Protein AF-R6U4R0-F1 (afdb_monomer)

Structure (mmCIF, N/CA/C/O backbone):
data_AF-R6U4R0-F1
#
_entry.id   AF-R6U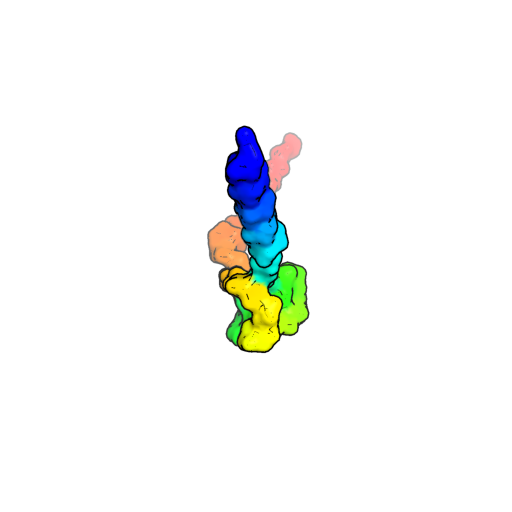4R0-F1
#
loop_
_atom_site.group_PDB
_atom_site.id
_atom_site.type_symbol
_atom_site.label_atom_id
_atom_site.label_alt_id
_atom_site.label_comp_id
_atom_site.label_asym_id
_atom_site.label_entity_id
_atom_site.label_seq_id
_atom_site.pdbx_PDB_ins_code
_atom_site.Cartn_x
_atom_site.Cartn_y
_atom_site.Cartn_z
_atom_site.occupancy
_atom_site.B_iso_or_equiv
_atom_site.auth_seq_id
_atom_site.auth_comp_id
_atom_site.auth_asym_id
_atom_site.auth_atom_id
_atom_site.pdbx_PDB_model_num
ATOM 1 N N . MET A 1 1 ? -39.232 16.934 12.195 1.00 55.62 1 MET A N 1
ATOM 2 C CA . MET A 1 1 ? -37.884 16.774 11.591 1.00 55.62 1 MET A CA 1
ATOM 3 C C . MET A 1 1 ? -36.958 15.781 12.316 1.00 55.62 1 MET A C 1
ATOM 5 O O . MET A 1 1 ? -35.965 15.391 11.723 1.00 55.62 1 MET A O 1
ATOM 9 N N . ARG A 1 2 ? -37.293 15.276 13.520 1.00 59.69 2 ARG A N 1
ATOM 10 C CA . ARG A 1 2 ? -36.472 14.322 14.312 1.00 59.69 2 ARG A CA 1
ATOM 11 C C . ARG A 1 2 ? -35.918 13.102 13.551 1.00 59.69 2 ARG A C 1
ATOM 13 O O . ARG A 1 2 ? -34.825 12.640 13.842 1.00 59.69 2 ARG A O 1
ATOM 20 N N . ASN A 1 3 ? -36.664 12.577 12.578 1.00 71.75 3 ASN A N 1
ATOM 21 C CA . ASN A 1 3 ? -36.259 11.394 11.811 1.00 71.75 3 ASN A CA 1
ATOM 22 C C . ASN A 1 3 ? -35.182 11.715 10.748 1.00 71.75 3 ASN A C 1
ATOM 24 O O . ASN A 1 3 ? -34.316 10.896 10.460 1.00 71.75 3 ASN A O 1
ATOM 28 N N . TYR A 1 4 ? -35.187 12.940 10.212 1.00 72.00 4 TYR A N 1
ATOM 29 C CA . TYR A 1 4 ? -34.206 13.386 9.222 1.00 72.00 4 TYR A CA 1
ATOM 30 C C . TYR A 1 4 ? -32.819 13.574 9.852 1.00 72.00 4 TYR A C 1
ATOM 32 O O . TYR A 1 4 ? -31.838 13.023 9.362 1.00 72.00 4 TYR A O 1
ATOM 40 N N . GLU A 1 5 ? -32.747 14.244 11.004 1.00 82.38 5 GLU A N 1
ATOM 41 C CA . GLU A 1 5 ? -31.488 14.426 11.741 1.00 82.38 5 GLU A CA 1
ATOM 42 C C . GLU A 1 5 ? -30.880 13.100 12.221 1.00 82.38 5 GLU A C 1
ATOM 44 O O . GLU A 1 5 ? -29.662 12.924 12.184 1.00 82.38 5 GLU A O 1
ATOM 49 N N . ASN A 1 6 ? -31.714 12.136 12.626 1.00 86.62 6 ASN A N 1
ATOM 50 C CA . ASN A 1 6 ? -31.242 10.809 13.026 1.00 86.62 6 ASN A CA 1
ATOM 51 C C . ASN A 1 6 ? -30.654 10.023 11.846 1.00 86.62 6 ASN A C 1
ATOM 53 O O . ASN A 1 6 ? -29.636 9.351 12.013 1.00 86.62 6 ASN A O 1
ATOM 57 N N . ARG A 1 7 ? -31.243 10.140 10.647 1.00 80.88 7 ARG A N 1
ATOM 58 C CA . ARG A 1 7 ? -30.676 9.548 9.424 1.00 80.88 7 ARG A CA 1
ATOM 59 C C . ARG A 1 7 ? -29.343 10.196 9.055 1.00 80.88 7 ARG A C 1
ATOM 61 O O . ARG A 1 7 ? -28.403 9.468 8.757 1.00 80.88 7 ARG A O 1
ATOM 68 N N . LEU A 1 8 ? -29.228 11.523 9.148 1.00 80.94 8 LEU A N 1
ATOM 69 C CA . LEU A 1 8 ? -27.963 12.224 8.893 1.00 80.94 8 LEU A CA 1
ATOM 70 C C . LEU A 1 8 ? -26.859 11.788 9.865 1.00 80.94 8 LEU A C 1
ATOM 72 O O . LEU A 1 8 ? -25.759 11.467 9.430 1.00 80.94 8 LEU A O 1
ATOM 76 N N . LYS A 1 9 ? -27.160 11.673 11.165 1.00 83.50 9 LYS A N 1
ATOM 77 C CA . LYS A 1 9 ? -26.198 11.168 12.162 1.00 83.50 9 LYS A CA 1
ATOM 78 C C . LYS A 1 9 ? -25.784 9.714 11.922 1.00 83.50 9 LYS A C 1
ATOM 80 O O . LYS A 1 9 ? -24.640 9.364 12.193 1.00 83.50 9 LYS A O 1
ATOM 85 N N . ALA A 1 10 ? -26.688 8.865 11.433 1.00 81.81 10 ALA A N 1
ATOM 86 C CA . ALA A 1 10 ? -26.364 7.481 11.091 1.00 81.81 10 ALA A CA 1
ATOM 87 C C . ALA A 1 10 ? -25.440 7.398 9.867 1.00 81.81 10 ALA A C 1
ATOM 89 O O . ALA A 1 10 ? -24.462 6.657 9.894 1.00 81.81 10 ALA A O 1
ATOM 90 N N . ILE A 1 11 ? -25.709 8.197 8.832 1.00 73.69 11 ILE A N 1
ATOM 91 C CA . ILE A 1 11 ? -24.859 8.292 7.638 1.00 73.69 11 ILE A CA 1
ATOM 92 C C . ILE A 1 11 ? -23.475 8.830 8.010 1.00 73.69 11 ILE A C 1
ATOM 94 O O . ILE A 1 11 ? -22.476 8.232 7.621 1.00 73.69 11 ILE A O 1
ATOM 98 N N . GLN A 1 12 ? -23.416 9.891 8.821 1.00 72.50 12 GLN A N 1
ATOM 99 C CA . GLN A 1 12 ? -22.162 10.457 9.317 1.00 72.50 12 GLN A CA 1
ATOM 100 C C . GLN A 1 12 ? -21.358 9.416 10.102 1.00 72.50 12 GLN A C 1
ATOM 102 O O . GLN A 1 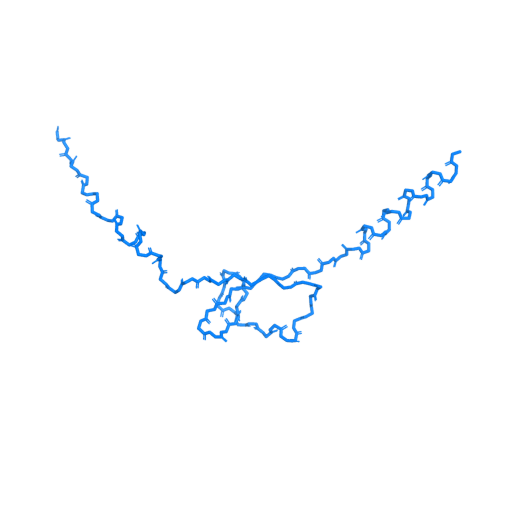12 ? -20.197 9.206 9.799 1.00 72.50 12 GLN A O 1
ATOM 107 N N . ARG A 1 13 ? -21.983 8.663 11.019 1.00 77.81 13 ARG A N 1
ATOM 108 C CA . ARG A 1 13 ? -21.306 7.572 11.741 1.00 77.81 13 ARG A CA 1
ATOM 109 C C . ARG A 1 13 ? -20.774 6.473 10.830 1.00 77.81 13 ARG A C 1
ATOM 111 O O . ARG A 1 13 ? -19.727 5.924 11.131 1.00 77.81 13 ARG A O 1
ATOM 118 N N . ILE A 1 14 ? -21.485 6.120 9.761 1.00 74.75 14 ILE A N 1
ATOM 119 C CA . ILE A 1 14 ? -21.026 5.105 8.801 1.00 74.75 14 ILE A CA 1
ATOM 120 C C . ILE A 1 14 ? -19.850 5.637 7.974 1.00 74.75 14 ILE A C 1
ATOM 122 O O . ILE A 1 14 ? -18.913 4.889 7.710 1.00 74.75 14 ILE A O 1
ATOM 126 N N . ALA A 1 15 ? -19.888 6.909 7.576 1.00 65.44 15 ALA A N 1
ATOM 127 C CA . ALA A 1 15 ? -18.789 7.567 6.876 1.00 65.44 15 ALA A CA 1
A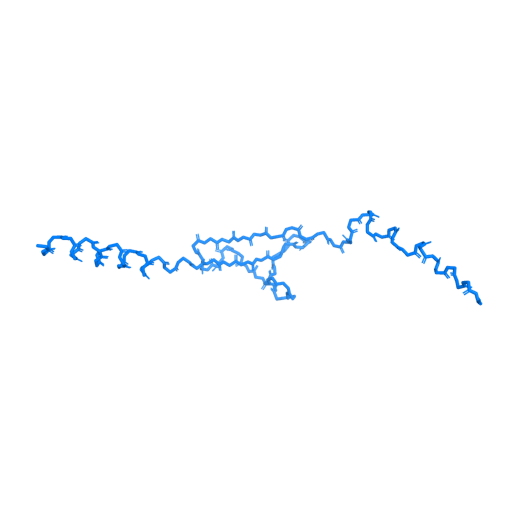TOM 128 C C . ALA A 1 15 ? -17.558 7.727 7.783 1.00 65.44 15 ALA A C 1
ATOM 130 O O . ALA A 1 15 ? -16.461 7.364 7.379 1.00 65.44 15 ALA A O 1
ATOM 131 N N . ASP A 1 16 ? -17.754 8.157 9.029 1.00 64.56 16 ASP A N 1
ATOM 132 C CA . ASP A 1 16 ? -16.701 8.289 10.041 1.00 64.56 16 ASP A CA 1
ATOM 133 C C . ASP A 1 16 ? -16.135 6.921 10.460 1.00 64.56 16 ASP A C 1
ATOM 135 O O . ASP A 1 16 ? -14.950 6.801 10.755 1.00 64.56 16 ASP A O 1
ATOM 139 N N . ALA A 1 17 ? -16.967 5.872 10.469 1.00 69.00 17 ALA A N 1
ATOM 140 C CA . ALA A 1 17 ? -16.538 4.495 10.723 1.00 69.00 17 ALA A CA 1
ATOM 141 C C . ALA A 1 17 ? -15.818 3.864 9.525 1.00 69.00 17 ALA A C 1
ATOM 143 O O . ALA A 1 17 ? -15.109 2.872 9.694 1.00 69.00 17 ALA A O 1
ATOM 144 N N . LYS A 1 18 ? -15.970 4.419 8.317 1.00 67.00 18 LYS A N 1
ATOM 145 C CA . LYS A 1 18 ? -15.170 4.040 7.150 1.00 67.00 18 LYS A CA 1
ATOM 146 C C . LYS A 1 18 ? -13.800 4.714 7.244 1.00 67.00 18 LYS A C 1
ATOM 148 O O . LYS A 1 18 ? -13.436 5.553 6.431 1.00 67.00 18 LYS A O 1
ATOM 153 N N . SER A 1 19 ? -13.004 4.281 8.217 1.00 67.25 19 SER A N 1
ATOM 154 C CA . SER A 1 19 ? -11.565 4.535 8.284 1.00 67.25 19 SER A CA 1
ATOM 155 C C . SER A 1 19 ? -10.821 3.527 7.406 1.00 67.25 19 SER A C 1
ATOM 157 O O . SER A 1 19 ? -9.974 2.789 7.908 1.00 67.25 19 SER A O 1
ATOM 159 N N . ALA A 1 20 ? -11.196 3.419 6.128 1.00 74.94 20 ALA A N 1
ATOM 160 C CA . ALA A 1 20 ? -10.576 2.440 5.246 1.00 74.94 20 ALA A CA 1
ATOM 161 C C . ALA A 1 20 ? -9.076 2.740 5.163 1.00 74.94 20 ALA A C 1
ATOM 163 O O . ALA A 1 20 ? -8.658 3.778 4.643 1.00 74.94 20 ALA A O 1
ATOM 164 N N . LYS A 1 21 ? -8.263 1.855 5.729 1.00 80.31 21 LYS A N 1
ATOM 165 C CA . LYS A 1 21 ? -6.817 1.975 5.711 1.00 80.31 21 LYS A CA 1
ATOM 166 C C . LYS A 1 21 ? -6.334 1.479 4.360 1.00 80.31 21 LYS A C 1
ATOM 168 O O . LYS A 1 21 ? -6.263 0.275 4.127 1.00 80.31 21 LYS A O 1
ATOM 173 N N . VAL A 1 22 ? -6.021 2.426 3.485 1.00 83.88 22 VAL A N 1
ATOM 174 C CA . VAL A 1 22 ? -5.431 2.165 2.173 1.00 83.88 22 VAL A CA 1
ATOM 175 C C . VAL A 1 22 ? -3.916 2.284 2.285 1.00 83.88 22 VAL A C 1
ATOM 177 O O . VAL A 1 22 ? -3.407 3.263 2.836 1.00 83.88 22 VAL A O 1
ATOM 180 N N . VAL A 1 23 ? -3.198 1.283 1.789 1.00 86.56 23 VAL A N 1
ATOM 181 C CA . VAL A 1 23 ? -1.731 1.274 1.735 1.00 86.56 23 VAL A CA 1
ATOM 182 C C . VAL A 1 23 ? -1.292 1.239 0.278 1.00 86.56 23 VAL A C 1
ATOM 184 O O . VAL A 1 23 ? -1.827 0.463 -0.508 1.00 86.56 23 VAL A O 1
ATOM 187 N N . PHE A 1 24 ? -0.318 2.082 -0.057 1.00 91.38 24 PHE A N 1
ATOM 188 C CA . PHE A 1 24 ? 0.327 2.119 -1.366 1.00 91.38 24 PHE A CA 1
ATOM 189 C C . PHE A 1 24 ? 1.703 1.471 -1.268 1.00 91.38 24 PHE A C 1
ATOM 191 O O . PHE A 1 24 ? 2.482 1.809 -0.365 1.00 91.38 24 PHE A O 1
ATOM 198 N N . VAL A 1 25 ? 1.988 0.551 -2.184 1.00 93.75 25 VAL A N 1
ATOM 199 C CA . VAL A 1 25 ? 3.271 -0.147 -2.269 1.00 93.75 25 VAL A CA 1
ATOM 200 C C . VAL A 1 25 ? 3.784 -0.151 -3.702 1.00 93.75 25 VAL A C 1
ATOM 202 O O . VAL A 1 25 ? 2.995 -0.256 -4.637 1.00 93.75 25 VAL A O 1
ATOM 205 N N . ASP A 1 26 ? 5.099 -0.084 -3.853 1.00 93.75 26 A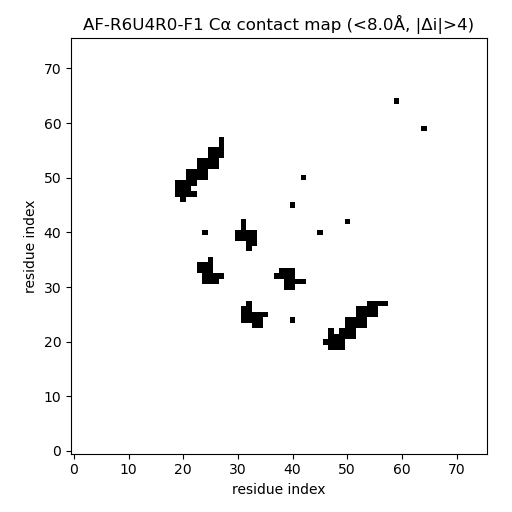SP A N 1
ATOM 206 C CA . ASP A 1 26 ? 5.781 -0.229 -5.134 1.00 93.75 26 ASP A CA 1
ATOM 207 C C . ASP A 1 26 ? 6.239 -1.687 -5.262 1.00 93.75 26 ASP A C 1
ATOM 209 O O . ASP A 1 26 ? 6.867 -2.227 -4.346 1.00 93.75 26 ASP A O 1
ATOM 213 N N . TYR A 1 27 ? 5.930 -2.335 -6.378 1.00 92.00 27 TYR A N 1
ATOM 214 C CA . TYR A 1 27 ? 6.423 -3.668 -6.704 1.00 92.00 27 TYR A CA 1
ATOM 215 C C . TYR A 1 27 ? 7.678 -3.559 -7.564 1.00 92.00 27 TYR A C 1
ATOM 217 O O . TYR A 1 27 ? 7.673 -2.889 -8.593 1.00 92.00 27 TYR A O 1
ATOM 225 N N . LYS A 1 28 ? 8.761 -4.202 -7.121 1.00 89.50 28 LYS A N 1
ATOM 226 C CA . LYS A 1 28 ? 10.046 -4.249 -7.830 1.00 89.50 28 LYS A CA 1
ATOM 227 C C . LYS A 1 28 ? 10.700 -5.603 -7.590 1.00 89.50 28 LYS A C 1
ATOM 229 O O . LYS A 1 28 ? 10.804 -6.044 -6.446 1.00 89.50 28 LYS A O 1
ATOM 234 N N . ASN A 1 29 ? 11.157 -6.269 -8.650 1.00 87.38 29 ASN A N 1
ATOM 235 C CA . ASN A 1 29 ? 11.939 -7.512 -8.567 1.00 87.38 29 ASN A CA 1
ATOM 236 C C . ASN A 1 29 ? 11.343 -8.614 -7.658 1.00 87.38 29 ASN A C 1
ATOM 238 O O . ASN A 1 29 ? 12.064 -9.289 -6.923 1.00 87.38 29 ASN A O 1
ATOM 242 N N . GLY A 1 30 ? 10.019 -8.811 -7.695 1.00 89.62 30 GLY A N 1
ATOM 243 C CA . GLY A 1 30 ? 9.349 -9.852 -6.902 1.00 89.62 30 GLY A CA 1
ATOM 244 C C . GLY A 1 30 ? 9.050 -9.471 -5.450 1.00 89.62 30 GLY A C 1
ATOM 245 O O . GLY A 1 30 ? 8.598 -10.324 -4.687 1.00 89.62 30 GLY A O 1
ATOM 246 N N . LYS A 1 31 ? 9.300 -8.218 -5.060 1.00 93.62 31 LYS A N 1
ATOM 247 C CA . LYS A 1 31 ? 9.136 -7.704 -3.696 1.00 93.62 31 LYS A CA 1
ATOM 248 C C . LYS A 1 31 ? 8.294 -6.433 -3.672 1.00 93.62 31 LYS A C 1
ATOM 250 O O . LYS A 1 31 ? 8.194 -5.731 -4.676 1.00 93.62 31 LYS A O 1
ATOM 255 N N . TYR A 1 32 ? 7.721 -6.131 -2.509 1.00 94.69 32 TYR A N 1
ATOM 256 C CA . TYR A 1 32 ? 6.905 -4.940 -2.282 1.00 94.69 32 TYR A CA 1
ATOM 257 C C . TYR A 1 32 ? 7.621 -3.972 -1.352 1.00 94.69 32 TYR A C 1
ATOM 259 O O . TYR A 1 32 ? 8.209 -4.381 -0.353 1.00 94.69 32 TYR A O 1
ATOM 267 N N . TYR A 1 33 ? 7.522 -2.685 -1.648 1.00 94.19 33 TYR A N 1
ATOM 268 C CA . TYR A 1 33 ? 8.166 -1.620 -0.895 1.00 94.19 33 TYR A CA 1
ATOM 269 C C . TYR A 1 33 ? 7.154 -0.543 -0.552 1.00 94.19 33 TYR A C 1
ATOM 271 O O . TYR A 1 33 ? 6.214 -0.295 -1.302 1.00 94.19 33 TYR A O 1
ATOM 279 N N . LYS A 1 34 ? 7.318 0.132 0.583 1.00 91.62 34 LYS A N 1
ATOM 280 C CA . LYS A 1 34 ? 6.507 1.316 0.867 1.00 91.62 34 LYS A CA 1
ATOM 281 C C . LYS A 1 34 ? 6.774 2.361 -0.219 1.00 91.62 34 LYS A C 1
ATOM 283 O O . LYS A 1 34 ? 7.932 2.668 -0.489 1.00 91.62 34 LYS A O 1
ATOM 288 N N . SER A 1 35 ? 5.704 2.919 -0.784 1.00 89.12 35 SER A N 1
ATOM 289 C CA . SER A 1 35 ? 5.812 3.753 -1.981 1.00 89.12 35 SER A CA 1
ATOM 290 C C . SER A 1 35 ? 6.816 4.902 -1.851 1.00 89.12 35 SER A C 1
ATOM 292 O O . SER A 1 35 ? 6.831 5.613 -0.837 1.00 89.12 35 SER A O 1
ATOM 294 N N . GLY A 1 36 ? 7.675 5.048 -2.863 1.00 84.81 36 GLY A N 1
ATOM 295 C CA . GLY A 1 36 ? 8.752 6.038 -2.916 1.00 84.81 36 GLY A CA 1
ATOM 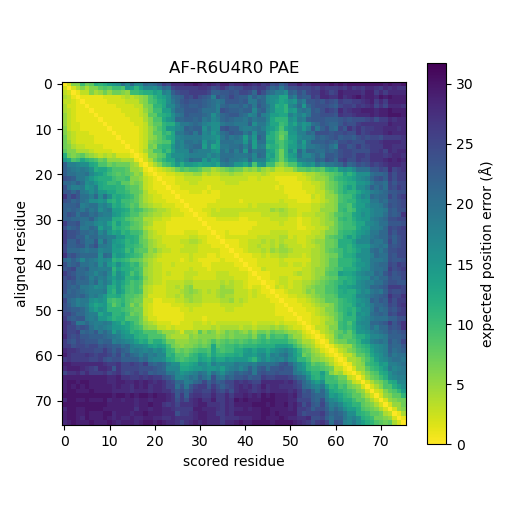296 C C . GLY A 1 36 ? 9.904 5.784 -1.938 1.00 84.81 36 GLY A C 1
ATOM 297 O O . GLY A 1 36 ? 10.696 6.691 -1.684 1.00 84.81 36 GLY A O 1
ATOM 298 N N . THR A 1 37 ? 9.995 4.590 -1.349 1.00 88.69 37 THR A N 1
ATOM 299 C CA . THR A 1 37 ? 11.053 4.219 -0.397 1.00 88.69 37 THR A CA 1
ATOM 300 C C . THR A 1 37 ? 11.594 2.822 -0.686 1.00 88.69 37 THR A C 1
ATOM 302 O O . THR A 1 37 ? 10.909 2.008 -1.294 1.00 88.69 37 THR A O 1
ATOM 305 N N . ASP A 1 38 ? 12.776 2.507 -0.156 1.00 89.81 38 ASP A N 1
ATOM 306 C CA . ASP A 1 38 ? 13.374 1.163 -0.247 1.00 89.81 38 ASP A CA 1
ATOM 307 C C . ASP A 1 38 ? 13.034 0.276 0.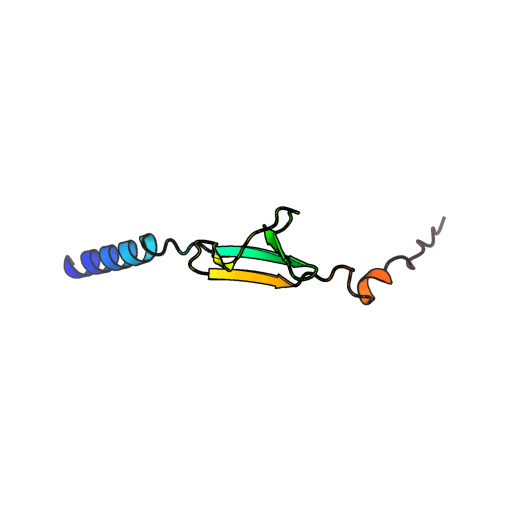966 1.00 89.81 38 ASP A C 1
ATOM 309 O O . ASP A 1 38 ? 13.707 -0.714 1.256 1.00 89.81 38 ASP A O 1
ATOM 313 N N . ILE A 1 39 ? 11.990 0.636 1.720 1.00 93.00 39 ILE A N 1
ATOM 314 C CA . ILE A 1 39 ? 11.546 -0.133 2.883 1.00 93.00 39 ILE A CA 1
ATOM 315 C C . ILE A 1 39 ? 10.641 -1.257 2.390 1.00 93.00 39 ILE A C 1
ATOM 317 O O . ILE A 1 39 ? 9.485 -1.012 2.046 1.00 93.00 39 ILE A O 1
ATOM 321 N N . GLU A 1 40 ? 11.173 -2.478 2.370 1.00 94.06 40 GLU A N 1
ATOM 322 C CA . GLU A 1 40 ? 10.421 -3.686 2.025 1.00 94.06 40 GLU A CA 1
ATOM 323 C C . GLU A 1 40 ? 9.244 -3.883 2.995 1.00 94.06 40 GLU A C 1
ATOM 325 O O . GLU A 1 40 ? 9.365 -3.669 4.207 1.00 94.06 40 GLU A O 1
ATOM 330 N N . VAL A 1 41 ? 8.093 -4.275 2.457 1.00 93.00 41 VAL A N 1
ATOM 331 C CA . VAL A 1 41 ? 6.870 -4.557 3.208 1.00 93.00 41 VAL A CA 1
ATOM 332 C C . VAL A 1 41 ? 6.330 -5.925 2.827 1.00 93.00 41 VAL A C 1
ATOM 334 O O . VAL A 1 41 ? 6.253 -6.288 1.658 1.00 93.00 41 VAL A O 1
ATOM 337 N N . ASP A 1 42 ? 5.914 -6.677 3.837 1.00 93.56 42 ASP A N 1
ATOM 338 C CA . ASP A 1 42 ? 5.168 -7.908 3.634 1.00 93.56 42 ASP A CA 1
ATOM 339 C C . ASP A 1 42 ? 3.674 -7.571 3.535 1.00 93.56 42 ASP A C 1
ATOM 341 O O . ASP A 1 42 ? 3.035 -7.138 4.503 1.00 93.56 42 ASP A O 1
ATOM 345 N N . ILE A 1 43 ? 3.118 -7.720 2.334 1.00 90.12 43 ILE A N 1
ATOM 346 C CA . ILE A 1 43 ? 1.713 -7.402 2.076 1.00 90.12 43 ILE A CA 1
ATOM 347 C C . ILE A 1 43 ? 0.761 -8.429 2.702 1.00 90.12 43 ILE A C 1
ATOM 349 O O . ILE A 1 43 ? -0.356 -8.050 3.053 1.00 90.12 43 ILE A O 1
ATOM 353 N N . ASP A 1 44 ? 1.202 -9.670 2.940 1.00 90.38 44 ASP A N 1
ATOM 354 C CA . ASP A 1 44 ? 0.364 -10.727 3.523 1.00 90.38 44 ASP A CA 1
ATOM 355 C C . ASP A 1 44 ? 0.074 -10.457 5.005 1.00 90.38 44 ASP A C 1
ATOM 357 O O . ASP A 1 44 ? -0.978 -10.822 5.536 1.00 90.38 44 ASP A O 1
ATOM 361 N N . THR A 1 45 ? 0.990 -9.764 5.684 1.00 91.81 45 THR A N 1
ATOM 362 C CA . THR A 1 45 ? 0.837 -9.356 7.087 1.00 91.81 45 THR A CA 1
ATOM 363 C C . THR A 1 45 ? 0.387 -7.900 7.248 1.00 91.81 45 THR A C 1
ATOM 365 O O . THR A 1 45 ? 0.123 -7.438 8.369 1.00 91.81 45 THR A O 1
ATOM 368 N N . THR A 1 46 ? 0.228 -7.164 6.145 1.00 86.56 46 THR A N 1
ATOM 369 C CA . THR A 1 46 ? -0.178 -5.757 6.164 1.00 86.56 46 THR A CA 1
ATOM 370 C C . THR A 1 46 ? -1.646 -5.613 6.559 1.00 86.56 46 THR A C 1
ATOM 372 O O . THR A 1 46 ? -2.568 -5.953 5.825 1.00 86.56 46 THR A O 1
ATOM 375 N N . LYS A 1 47 ? -1.887 -5.019 7.734 1.00 85.62 47 LYS A N 1
ATOM 376 C CA . LYS A 1 47 ? -3.240 -4.642 8.167 1.00 85.62 47 LYS A CA 1
ATOM 377 C C . LYS A 1 47 ? -3.713 -3.417 7.393 1.00 85.62 47 LYS A C 1
ATOM 379 O O . LYS A 1 47 ? -3.390 -2.292 7.791 1.00 85.62 47 LYS A O 1
ATOM 384 N N . ALA A 1 48 ? -4.460 -3.646 6.324 1.00 85.62 48 ALA A N 1
ATOM 385 C CA . ALA A 1 48 ? -5.103 -2.643 5.487 1.00 85.62 48 ALA A CA 1
ATOM 386 C C . ALA A 1 48 ? -6.459 -3.174 5.001 1.00 85.62 48 ALA A C 1
ATOM 388 O O . ALA A 1 48 ? -6.636 -4.380 4.852 1.00 85.62 48 ALA A O 1
ATOM 389 N N . ASP A 1 49 ? -7.406 -2.277 4.743 1.00 86.06 49 ASP A N 1
ATOM 390 C CA . ASP A 1 49 ? -8.669 -2.633 4.088 1.00 86.06 49 ASP A CA 1
ATOM 391 C C . ASP A 1 49 ? -8.480 -2.778 2.571 1.00 86.06 49 ASP A C 1
ATOM 393 O O . ASP A 1 49 ? -9.264 -3.433 1.888 1.00 86.06 49 ASP A O 1
ATOM 397 N N . THR A 1 50 ? -7.448 -2.138 2.017 1.00 83.44 50 THR A N 1
ATOM 398 C CA . THR A 1 50 ? -7.073 -2.210 0.601 1.00 83.44 50 THR A CA 1
ATOM 399 C C . THR A 1 50 ? -5.580 -1.937 0.446 1.00 83.44 50 THR A C 1
ATOM 401 O O . THR A 1 50 ? -5.043 -1.018 1.069 1.00 83.44 50 THR A O 1
ATOM 404 N N . VAL A 1 51 ? -4.920 -2.711 -0.415 1.00 87.94 51 VAL A N 1
ATOM 405 C CA . VAL A 1 51 ? -3.534 -2.488 -0.840 1.00 87.94 51 VAL A CA 1
ATOM 406 C C . VAL A 1 51 ? -3.544 -2.158 -2.329 1.00 87.94 51 VAL A C 1
ATOM 408 O O . VAL A 1 51 ? -4.145 -2.885 -3.118 1.00 87.94 51 VAL A O 1
ATOM 411 N N . ILE A 1 52 ? -2.914 -1.047 -2.698 1.00 90.81 52 ILE A N 1
ATOM 412 C CA . ILE A 1 52 ? -2.722 -0.623 -4.085 1.00 90.81 52 ILE A CA 1
ATOM 413 C C . ILE A 1 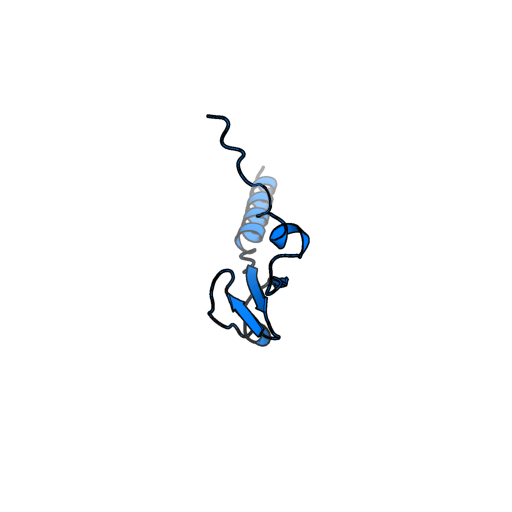52 ? -1.249 -0.836 -4.417 1.00 90.81 52 ILE A C 1
ATOM 415 O O . ILE A 1 52 ? -0.381 -0.309 -3.720 1.00 90.81 52 ILE A O 1
ATOM 419 N N . ILE A 1 53 ? -0.995 -1.630 -5.454 1.00 92.69 53 ILE A N 1
ATOM 420 C CA . ILE A 1 53 ? 0.342 -2.026 -5.896 1.00 92.69 53 ILE A CA 1
ATOM 421 C C . ILE A 1 53 ? 0.646 -1.280 -7.192 1.00 92.69 53 ILE A C 1
ATOM 423 O O . ILE A 1 53 ? -0.118 -1.398 -8.151 1.00 92.69 53 ILE A O 1
ATOM 427 N N . ASP A 1 54 ? 1.740 -0.528 -7.199 1.00 89.19 54 ASP A N 1
ATOM 428 C CA . ASP A 1 54 ? 2.279 0.121 -8.390 1.00 89.19 54 ASP A CA 1
ATOM 429 C C . ASP A 1 54 ? 3.440 -0.711 -8.949 1.00 89.19 54 ASP A C 1
ATOM 431 O O . ASP A 1 54 ? 4.449 -0.911 -8.271 1.00 89.19 54 ASP A O 1
ATOM 435 N N . ASP A 1 55 ? 3.278 -1.246 -10.158 1.00 88.06 55 ASP A N 1
ATOM 436 C CA . ASP A 1 55 ? 4.311 -2.018 -10.859 1.00 88.06 55 ASP A CA 1
ATOM 437 C C . ASP A 1 55 ? 5.217 -1.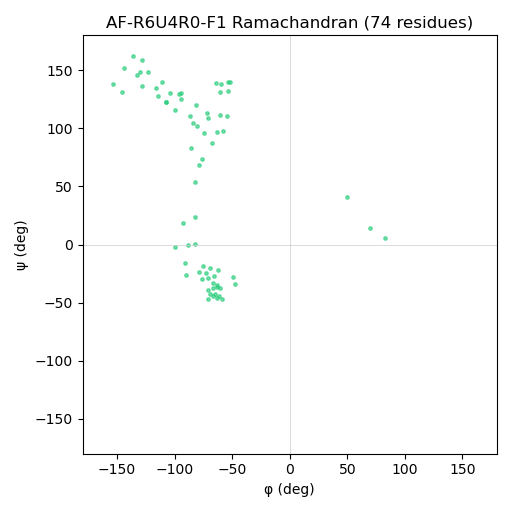044 -11.615 1.00 88.06 55 ASP A C 1
ATOM 439 O O . ASP A 1 55 ? 4.997 -0.721 -12.787 1.00 88.06 55 ASP A O 1
ATOM 443 N N . ILE A 1 56 ? 6.190 -0.494 -10.887 1.00 75.88 56 ILE A N 1
ATOM 444 C CA . ILE A 1 56 ? 7.114 0.500 -11.422 1.00 75.88 56 ILE A CA 1
ATOM 445 C C . ILE A 1 56 ? 8.215 -0.243 -12.184 1.00 75.88 56 ILE A C 1
ATOM 447 O O . ILE A 1 56 ? 8.958 -1.013 -11.571 1.00 75.88 56 ILE A O 1
ATOM 451 N N . PRO A 1 57 ? 8.388 0.007 -13.493 1.00 75.00 57 PRO A N 1
ATOM 452 C CA . PRO A 1 57 ? 9.469 -0.606 -14.246 1.00 75.00 57 PRO A CA 1
ATOM 453 C C . PRO A 1 57 ? 10.831 -0.136 -13.711 1.00 75.00 57 PRO A C 1
ATOM 455 O O . PRO A 1 57 ? 11.025 1.044 -13.420 1.00 75.00 57 PRO A O 1
ATOM 458 N N . ASP A 1 58 ? 11.795 -1.057 -13.615 1.00 70.94 58 ASP A N 1
ATOM 459 C CA . ASP A 1 58 ? 13.156 -0.769 -13.122 1.00 70.94 58 ASP A CA 1
ATOM 460 C C . ASP A 1 58 ? 13.917 0.242 -13.999 1.00 70.94 58 ASP A C 1
ATOM 462 O O . ASP A 1 58 ? 14.871 0.878 -13.550 1.00 70.94 58 ASP A O 1
ATOM 466 N N . SER A 1 59 ? 13.502 0.388 -15.256 1.00 70.19 59 SER A N 1
ATOM 467 C CA . SER A 1 59 ? 14.037 1.360 -16.206 1.00 70.19 59 SER A CA 1
ATOM 468 C C . SER A 1 59 ? 12.913 2.254 -16.721 1.00 70.19 59 SER A C 1
ATOM 470 O O . SER A 1 59 ? 11.766 1.803 -16.834 1.00 70.19 59 SER A O 1
ATOM 472 N N . PRO A 1 60 ? 13.210 3.527 -17.043 1.00 69.50 60 PRO A N 1
ATOM 473 C CA . PRO A 1 60 ? 12.278 4.347 -17.793 1.00 69.50 60 PRO A CA 1
ATOM 474 C C . PRO A 1 60 ? 11.850 3.586 -19.053 1.00 69.50 60 PRO A C 1
ATOM 476 O O . PRO A 1 60 ? 12.686 2.945 -19.688 1.00 69.50 60 PRO A O 1
ATOM 479 N N . PRO A 1 61 ? 10.570 3.642 -19.444 1.00 66.75 61 PRO A N 1
ATOM 480 C CA . PRO A 1 61 ? 10.154 3.062 -20.711 1.00 66.75 61 PRO A CA 1
ATOM 481 C C . PRO A 1 61 ? 11.015 3.624 -21.853 1.00 66.75 61 PRO A C 1
ATOM 483 O O . PRO A 1 61 ? 11.304 4.819 -21.861 1.00 66.75 61 PRO A O 1
ATOM 486 N N . GLU A 1 62 ? 11.400 2.782 -22.821 1.00 66.75 62 GLU A N 1
ATOM 487 C CA . GLU A 1 62 ? 12.386 3.100 -23.880 1.00 66.75 62 GLU A CA 1
ATOM 488 C C . GLU A 1 62 ? 12.128 4.436 -24.608 1.00 66.75 62 GLU A C 1
ATOM 490 O O . GLU A 1 62 ? 13.052 5.091 -25.090 1.00 66.75 62 GLU A O 1
ATOM 495 N N . PHE A 1 63 ? 10.871 4.888 -24.678 1.00 67.56 63 PHE A N 1
ATOM 496 C CA . PHE A 1 63 ? 10.524 6.172 -25.290 1.00 67.56 63 PHE A CA 1
ATOM 497 C C . PHE A 1 63 ? 11.010 7.401 -24.494 1.00 67.56 63 PHE A C 1
ATOM 499 O O . PHE A 1 63 ? 11.112 8.479 -25.077 1.00 67.56 63 PHE A O 1
ATOM 506 N N . LEU A 1 64 ? 11.303 7.259 -23.196 1.00 60.12 64 LEU A N 1
ATOM 507 C CA . LEU A 1 64 ? 11.881 8.299 -22.334 1.00 60.12 64 LEU A CA 1
ATOM 508 C C . LEU A 1 64 ? 13.414 8.280 -22.327 1.00 60.12 64 LEU A C 1
ATOM 510 O O . LEU A 1 64 ? 14.014 9.331 -22.126 1.00 60.12 64 LEU A O 1
ATOM 514 N N . GLU A 1 65 ? 14.057 7.137 -22.589 1.00 58.88 65 GLU A N 1
ATOM 515 C CA . GLU A 1 65 ? 15.521 7.082 -22.753 1.00 58.88 65 GLU A CA 1
ATOM 516 C C . GLU A 1 65 ? 15.986 7.856 -23.996 1.00 58.88 65 GLU A C 1
ATOM 518 O O . GLU A 1 65 ? 17.083 8.406 -24.032 1.00 58.88 65 GLU A O 1
ATOM 523 N N . LYS A 1 66 ? 15.119 7.980 -25.006 1.00 58.28 66 LYS A N 1
ATOM 524 C CA . LYS A 1 66 ? 15.404 8.679 -26.267 1.00 58.28 66 LYS A CA 1
ATOM 525 C C . LYS A 1 66 ? 15.235 10.210 -26.194 1.00 58.28 66 LYS A C 1
ATOM 527 O O . LYS A 1 66 ? 14.955 10.848 -27.208 1.00 58.28 66 LYS A O 1
ATOM 532 N N . GLY A 1 67 ? 15.338 10.797 -25.000 1.00 52.94 67 GLY A N 1
ATOM 533 C CA . GLY A 1 67 ? 15.112 12.226 -24.741 1.00 52.94 67 GLY A CA 1
ATOM 534 C C . GLY A 1 67 ? 16.348 13.129 -24.849 1.00 52.94 67 GLY A C 1
ATOM 535 O O . GLY A 1 67 ? 16.186 14.340 -24.985 1.00 52.94 67 GLY A O 1
ATOM 536 N N . ASP A 1 68 ? 17.562 12.571 -24.837 1.00 56.06 68 ASP A N 1
ATOM 537 C CA . ASP A 1 68 ? 18.814 13.353 -24.773 1.00 56.06 68 ASP A CA 1
ATOM 538 C C . ASP A 1 68 ? 19.381 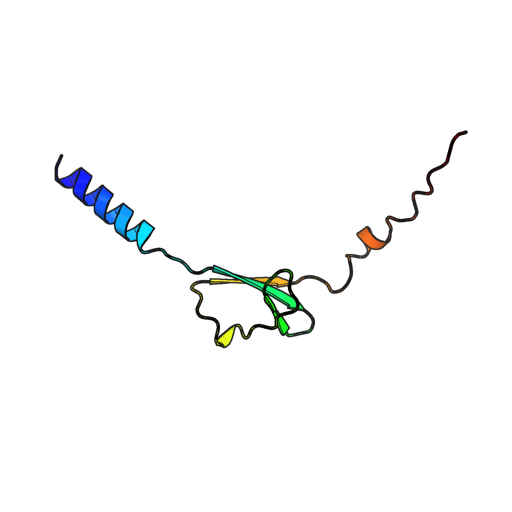13.788 -26.142 1.00 56.06 68 ASP A C 1
ATOM 540 O O . ASP A 1 68 ? 20.385 14.498 -26.208 1.00 56.06 68 ASP A O 1
ATOM 544 N N . ASP A 1 69 ? 18.725 13.438 -27.254 1.00 55.41 69 ASP A N 1
ATOM 545 C CA . ASP A 1 69 ? 19.175 13.821 -28.604 1.00 55.41 69 ASP A CA 1
ATOM 546 C C . ASP A 1 69 ? 18.751 15.242 -29.031 1.00 55.41 69 ASP A C 1
ATOM 548 O O . ASP A 1 69 ? 19.118 15.694 -30.121 1.00 55.41 69 ASP A O 1
ATOM 552 N N . MET A 1 70 ? 18.037 15.999 -28.187 1.00 56.34 70 MET A N 1
ATOM 553 C CA . MET A 1 70 ? 17.844 17.440 -28.404 1.00 56.34 70 MET A CA 1
ATOM 554 C C . MET A 1 70 ? 19.123 18.198 -28.033 1.00 56.34 70 MET A C 1
ATOM 556 O O . MET A 1 70 ? 19.215 18.887 -27.018 1.00 56.34 70 MET A O 1
ATOM 560 N N . LYS A 1 71 ? 20.133 18.082 -28.900 1.00 55.12 71 LYS A N 1
ATOM 561 C CA . LYS A 1 71 ? 21.243 19.031 -28.957 1.00 55.12 71 LYS A CA 1
ATOM 562 C C . LYS A 1 71 ? 20.640 20.421 -29.132 1.00 55.12 71 LYS A C 1
ATOM 564 O O . LYS A 1 71 ? 20.072 20.728 -30.173 1.00 55.12 71 LYS A O 1
ATOM 569 N N . ASN A 1 72 ? 20.746 21.231 -28.087 1.00 53.38 72 ASN A N 1
ATOM 570 C CA . ASN A 1 72 ? 20.489 22.659 -28.132 1.00 53.38 72 ASN A CA 1
ATOM 571 C C . ASN A 1 72 ? 21.429 23.266 -29.187 1.00 53.38 72 ASN A C 1
ATOM 573 O O . ASN A 1 72 ? 22.615 23.465 -28.909 1.00 53.38 72 ASN A O 1
ATOM 577 N N . GLU A 1 73 ? 20.935 23.486 -30.408 1.00 55.94 73 GLU A N 1
ATOM 578 C CA . GLU A 1 73 ? 21.603 24.349 -31.379 1.00 55.94 73 GLU A CA 1
ATOM 579 C C . GLU A 1 73 ? 21.612 25.754 -30.771 1.00 55.94 73 GLU A C 1
ATOM 581 O O . GLU A 1 73 ? 20.619 26.476 -30.736 1.00 55.94 73 GLU A O 1
ATOM 586 N N . SER A 1 74 ? 22.746 26.071 -30.148 1.00 59.62 74 SER A N 1
ATOM 587 C CA . SER A 1 74 ? 23.099 27.405 -29.696 1.00 59.62 74 SER A CA 1
ATOM 588 C C . SER A 1 74 ? 23.303 28.275 -30.931 1.00 59.62 74 SER A C 1
ATOM 590 O O . SER A 1 74 ? 24.428 28.407 -31.412 1.00 59.62 74 SER A O 1
ATOM 592 N N . ASP A 1 75 ? 22.224 28.867 -31.426 1.00 52.25 75 ASP A N 1
ATOM 593 C CA . ASP A 1 75 ? 22.300 29.955 -32.395 1.00 52.25 75 ASP A CA 1
ATOM 594 C C . ASP A 1 75 ? 22.834 31.199 -31.671 1.00 52.25 75 ASP A C 1
ATOM 596 O O . ASP A 1 75 ? 22.197 31.730 -30.757 1.00 52.25 75 ASP A O 1
ATOM 600 N N . GLY A 1 76 ? 24.080 31.547 -32.009 1.00 45.97 76 GLY A N 1
ATOM 601 C CA . GLY A 1 76 ? 24.900 32.564 -31.344 1.00 45.97 76 GLY A CA 1
ATOM 602 C C . GLY A 1 76 ? 24.635 34.012 -31.731 1.00 45.97 76 GLY A C 1
ATOM 603 O O . GLY A 1 76 ? 23.635 34.311 -32.418 1.00 45.97 76 GLY A O 1
#

Radius of gyration: 23.51 Å; Cα contacts (8 Å, |Δi|>4): 67; chains: 1; bounding box: 63×43×47 Å

Foldseek 3Di:
DVVVVVVVVVVVVVVVVPPFFEFEWEDDPNFTARPPDPHTDDPVPDPGNYYHYHDDDPDDDPVVVPPPPPPPPPPD

Mean predicted aligned error: 13.61 Å

Organism: NCBI:txid1263079

pLDDT: mean 77.39, std 13.71, range [45.97, 94.69]

Sequence (76 aa):
MRNYENRLKAIQRIADAKSAKVVFVDYKNGKYYKSGTDIEVDIDTTKADTVIIDDIPDSPPEFLEKGDDMKNESDG

Nearest PDB structures (foldseek):
  8bnw-assembly1_A  TM=4.795E-01  e=5.068E+00  Parageobacillus thermoglucosidasius
  8tby-assembly1_A  TM=4.264E-01  e=8.105E+00  Mus musculus
  3tef-assembly1_A  TM=3.130E-01  e=7.088E+00  Vibrio cholerae

Solvent-accessible surface area (backbone atoms only — not comparable to full-atom values): 4883 Å² total; per-residue (Å²): 112,75,69,59,57,52,50,52,53,51,52,49,50,54,56,68,66,58,69,72,40,71,42,59,28,33,36,52,97,95,42,39,16,40,58,99,48,90,50,73,47,66,71,92,76,51,91,51,75,41,76,47,77,42,81,56,67,96,57,75,60,71,80,62,70,69,61,77,78,73,71,77,79,78,80,128

Secondary structure (DSSP, 8-state):
-HHHHHHHHHHHHHHHH----EEEEEEETTEEEETTS--B--SSS---SEEEEEE--SS--HHHHTTTT-------